Protein AF-A0A9D8WYQ6-F1 (afdb_monomer_lite)

Sequence (150 aa):
MDVKTLSATIGHVSAATTLDIYSHVTDTMQMQAAVSIDRKIGGTNAQMPAVEQTPEETAKPPVNAPCAPTEPHPEPFPRKIRKSGTGCLYQINDNLWEGSFFPRLPNGKRKKFNVYAETKEQCEIKLAEMIERVKAEIAEEKAKLKEGDS

Secondary structure (DSSP, 8-state):
--HHHHHHHHTSS-HHHHHHHHS---HHHHHHHHHHHHHHHH---PPPPP--------S---TTPPPP--S-----PPP-PPPTTS-EEEEEETTEEEEEE-PBPTTS-B--EEEEESSHHHHHHHHHHHHHHHHHHHHHHHHHHHHHT-

Structure (mmCIF, N/CA/C/O backbone):
data_AF-A0A9D8WYQ6-F1
#
_entry.id   AF-A0A9D8WYQ6-F1
#
loop_
_atom_site.group_PDB
_atom_site.id
_atom_site.type_symbol
_atom_site.label_atom_id
_atom_site.label_alt_id
_atom_site.label_comp_id
_atom_site.label_asym_id
_atom_site.label_entity_id
_atom_site.label_seq_id
_atom_site.pdbx_PDB_ins_code
_atom_site.Cartn_x
_atom_site.Cartn_y
_atom_site.Cartn_z
_atom_site.occupancy
_atom_site.B_iso_or_equiv
_atom_site.auth_seq_id
_atom_site.auth_comp_id
_atom_site.auth_asym_id
_atom_site.auth_atom_id
_atom_site.pdbx_PDB_model_num
ATOM 1 N N . MET A 1 1 ? 38.769 29.248 19.717 1.00 54.22 1 MET A N 1
ATOM 2 C CA . MET A 1 1 ? 39.751 28.829 18.694 1.00 54.22 1 MET A CA 1
ATOM 3 C C . MET A 1 1 ? 40.484 30.068 18.228 1.00 54.22 1 MET A C 1
ATOM 5 O O . MET A 1 1 ? 39.831 31.093 18.075 1.00 54.22 1 MET A O 1
ATOM 9 N N . ASP A 1 2 ? 41.806 30.001 18.094 1.00 52.28 2 ASP A N 1
ATOM 10 C CA . ASP A 1 2 ? 42.624 31.170 17.761 1.00 52.28 2 ASP A CA 1
ATOM 11 C C . ASP A 1 2 ? 42.545 31.483 16.254 1.00 52.28 2 ASP A C 1
ATOM 13 O O . ASP A 1 2 ? 42.519 30.578 15.414 1.00 52.28 2 ASP A O 1
ATOM 17 N N . VAL A 1 3 ? 42.491 32.772 15.910 1.00 55.34 3 VAL A N 1
ATOM 18 C CA . VAL A 1 3 ? 42.328 33.270 14.528 1.00 55.34 3 VAL A CA 1
ATOM 19 C C . VAL A 1 3 ? 43.493 32.805 13.652 1.00 55.34 3 VAL A C 1
ATOM 21 O O . VAL A 1 3 ? 43.324 32.494 12.474 1.00 55.34 3 VAL A O 1
ATOM 24 N N . LYS A 1 4 ? 44.677 32.666 14.256 1.00 56.75 4 LYS A N 1
ATOM 25 C CA . LYS A 1 4 ? 45.882 32.142 13.605 1.00 56.75 4 LYS A CA 1
ATOM 26 C C . LYS A 1 4 ? 45.750 30.665 13.232 1.00 56.75 4 LYS A C 1
ATOM 28 O O . LYS A 1 4 ? 46.240 30.264 12.181 1.00 56.75 4 LYS A O 1
ATOM 33 N N . THR A 1 5 ? 45.057 29.872 14.051 1.00 63.53 5 THR A N 1
ATOM 34 C CA . THR A 1 5 ? 44.835 28.441 13.799 1.00 63.53 5 THR A CA 1
ATOM 35 C C . THR A 1 5 ? 43.860 28.223 12.645 1.00 63.53 5 THR A C 1
ATOM 37 O O . THR A 1 5 ? 44.102 27.359 11.813 1.00 63.53 5 THR A O 1
ATOM 40 N N . LEU A 1 6 ? 42.801 29.035 12.558 1.00 58.62 6 LEU A N 1
ATOM 41 C CA . LEU A 1 6 ? 41.844 28.993 11.443 1.00 58.62 6 LEU A CA 1
ATOM 42 C C . LEU A 1 6 ? 42.442 29.527 10.131 1.00 58.62 6 LEU A C 1
ATOM 44 O O . LEU A 1 6 ? 42.107 29.044 9.056 1.00 58.62 6 LEU A O 1
ATOM 48 N N . SER A 1 7 ? 43.343 30.509 10.208 1.00 56.34 7 SER A N 1
ATOM 49 C CA . SER A 1 7 ? 44.005 31.083 9.029 1.00 56.34 7 SER A CA 1
ATOM 50 C C . SER A 1 7 ? 44.999 30.105 8.384 1.00 56.34 7 SER A C 1
ATOM 52 O O . SER A 1 7 ? 45.006 29.923 7.166 1.00 56.34 7 SER A O 1
ATOM 54 N N . ALA A 1 8 ? 45.791 29.397 9.198 1.00 60.03 8 ALA A N 1
ATOM 55 C CA . ALA A 1 8 ? 46.771 28.425 8.711 1.00 60.03 8 ALA A CA 1
ATOM 56 C C . ALA A 1 8 ? 46.137 27.174 8.072 1.00 60.03 8 ALA A C 1
ATOM 58 O O . ALA A 1 8 ? 46.739 26.581 7.180 1.00 60.03 8 ALA A O 1
ATOM 59 N N . THR A 1 9 ? 44.932 26.772 8.492 1.00 60.31 9 THR A N 1
ATOM 60 C CA . THR A 1 9 ? 44.233 25.607 7.922 1.00 60.31 9 THR A CA 1
ATOM 61 C C . THR A 1 9 ? 43.543 25.898 6.589 1.00 60.31 9 THR A C 1
ATOM 63 O O . THR A 1 9 ? 43.299 24.965 5.830 1.00 60.31 9 THR A O 1
ATOM 66 N N . ILE A 1 10 ? 43.238 27.164 6.290 1.00 63.59 10 ILE A N 1
ATOM 67 C CA . ILE A 1 10 ? 42.451 27.573 5.112 1.00 63.59 10 ILE A CA 1
ATOM 68 C C . ILE A 1 10 ? 43.338 28.109 3.970 1.00 63.59 10 ILE A C 1
ATOM 70 O O . ILE A 1 10 ? 42.904 28.171 2.824 1.00 63.59 10 ILE A O 1
ATOM 74 N N . GLY A 1 11 ? 44.610 28.420 4.240 1.00 57.22 11 GLY A N 1
ATOM 75 C CA . GLY A 1 11 ? 45.605 28.657 3.187 1.00 57.22 11 GLY A CA 1
ATOM 76 C C . GLY A 1 11 ? 45.464 29.982 2.429 1.00 57.22 11 GLY A C 1
ATOM 77 O O . GLY A 1 11 ? 46.021 30.116 1.344 1.00 57.22 11 GLY A O 1
ATOM 78 N N . HIS A 1 12 ? 44.776 30.979 2.988 1.00 50.44 12 HIS A N 1
ATOM 79 C CA . HIS A 1 12 ? 44.691 32.317 2.403 1.00 50.44 12 HIS A CA 1
ATOM 80 C C . HIS A 1 12 ? 44.834 33.395 3.481 1.00 50.44 12 HIS A C 1
ATOM 82 O O . HIS A 1 12 ? 44.379 33.236 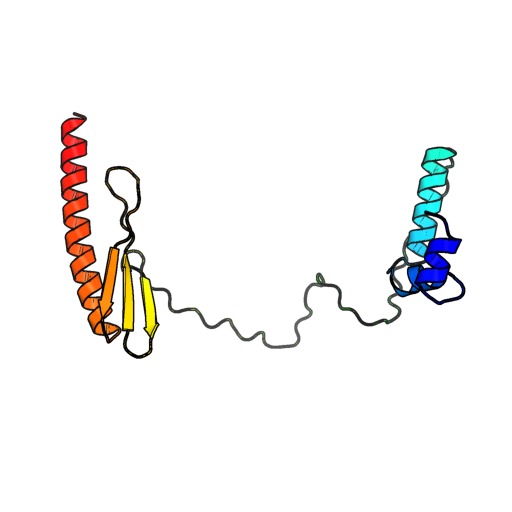4.607 1.00 50.44 12 HIS A O 1
ATOM 88 N N . VAL A 1 13 ? 45.481 34.502 3.111 1.00 61.00 13 VAL A N 1
ATOM 89 C CA . VAL A 1 13 ? 46.011 35.582 3.971 1.00 61.00 13 VAL A CA 1
ATOM 90 C C . VAL A 1 13 ? 44.958 36.298 4.849 1.00 61.00 13 VAL A C 1
ATOM 92 O O . VAL A 1 13 ? 45.314 37.144 5.665 1.00 61.00 13 VAL A O 1
ATOM 95 N N . SER A 1 14 ? 43.674 35.934 4.791 1.00 55.69 14 SER A N 1
ATOM 96 C CA . SER A 1 14 ? 42.692 36.353 5.793 1.00 55.69 14 SER A CA 1
ATOM 97 C C . SER A 1 14 ? 41.507 35.389 5.889 1.00 55.69 14 SER A C 1
ATOM 99 O O . SER A 1 14 ? 40.859 35.060 4.894 1.00 55.69 14 SER A O 1
ATOM 101 N N . ALA A 1 15 ? 41.173 34.988 7.120 1.00 58.97 15 ALA A N 1
ATOM 102 C CA . ALA A 1 15 ? 39.944 34.254 7.419 1.00 58.97 15 ALA A CA 1
ATOM 103 C C . ALA A 1 15 ? 38.692 35.071 7.056 1.00 58.97 15 ALA A C 1
ATOM 105 O O . ALA A 1 15 ? 37.665 34.481 6.730 1.00 58.97 15 ALA A O 1
ATOM 106 N N . ALA A 1 16 ? 38.797 36.409 7.055 1.00 60.84 16 ALA A N 1
ATOM 107 C CA . ALA A 1 16 ? 37.711 37.297 6.660 1.00 60.84 16 ALA A CA 1
ATOM 108 C C . ALA A 1 16 ? 37.317 37.064 5.200 1.00 60.84 16 ALA A C 1
ATOM 110 O O . ALA A 1 16 ? 36.150 36.826 4.948 1.00 60.84 16 ALA A O 1
ATOM 111 N N . THR A 1 17 ? 38.268 37.002 4.260 1.00 62.41 17 THR A N 1
ATOM 112 C CA . THR A 1 17 ? 37.957 36.817 2.832 1.00 62.41 17 THR A CA 1
ATOM 113 C C . THR A 1 17 ? 37.306 35.466 2.549 1.00 62.41 17 THR A C 1
ATOM 115 O O . THR A 1 17 ? 36.425 35.374 1.710 1.00 62.41 17 THR A O 1
ATOM 118 N N . THR A 1 18 ? 37.699 34.405 3.263 1.00 60.97 18 THR A N 1
ATOM 119 C CA . THR A 1 18 ? 37.041 33.094 3.118 1.00 60.97 18 THR A CA 1
ATOM 120 C C . THR A 1 18 ? 35.612 33.150 3.653 1.00 60.97 18 THR A C 1
ATOM 122 O O . THR A 1 18 ? 34.685 32.697 2.992 1.00 60.97 18 THR A O 1
ATOM 125 N N . LEU A 1 19 ? 35.408 33.738 4.833 1.00 62.69 19 LEU A N 1
ATOM 126 C CA . LEU A 1 19 ? 34.067 33.903 5.392 1.00 62.69 19 LEU A CA 1
ATOM 127 C C . LEU A 1 19 ? 33.191 34.788 4.498 1.00 62.69 19 LEU A C 1
ATOM 129 O O . LEU A 1 19 ? 32.027 34.467 4.314 1.00 62.69 19 LEU A O 1
ATOM 133 N N . ASP A 1 20 ? 33.753 35.827 3.890 1.00 60.44 20 ASP A N 1
ATOM 134 C CA . ASP A 1 20 ? 33.064 36.751 2.983 1.00 60.44 20 ASP A CA 1
ATOM 135 C C . ASP A 1 20 ? 32.703 36.090 1.639 1.00 60.44 20 ASP A C 1
ATOM 137 O O . ASP A 1 20 ? 31.595 36.236 1.142 1.00 60.44 20 ASP A O 1
ATOM 141 N N . ILE A 1 21 ? 33.593 35.257 1.085 1.00 62.25 21 ILE A N 1
ATOM 142 C CA . ILE A 1 21 ? 33.328 34.500 -0.151 1.00 62.25 21 ILE A CA 1
ATOM 143 C C . ILE A 1 21 ? 32.273 33.402 0.071 1.00 62.25 21 ILE A C 1
ATOM 145 O O . ILE A 1 21 ? 31.446 33.149 -0.807 1.00 62.25 21 ILE A O 1
ATOM 149 N N . TYR A 1 22 ? 32.301 32.714 1.218 1.00 57.44 22 TYR A N 1
ATOM 150 C CA . TYR A 1 22 ? 31.408 31.578 1.483 1.00 57.44 22 TYR A CA 1
ATOM 151 C C . TYR A 1 22 ? 30.110 31.955 2.214 1.00 57.44 22 TYR A C 1
ATOM 153 O O . TYR A 1 22 ? 29.142 31.194 2.146 1.00 57.44 22 TYR A O 1
ATOM 161 N N . SER A 1 23 ? 30.046 33.103 2.895 1.00 64.50 23 SER A N 1
ATOM 162 C CA . SER A 1 23 ? 28.826 33.586 3.548 1.00 64.50 23 SER A CA 1
ATOM 163 C C . SER A 1 23 ? 28.099 34.595 2.659 1.00 64.50 23 SER A C 1
ATOM 165 O O . SER A 1 23 ? 28.689 35.502 2.098 1.00 64.50 23 SER A O 1
ATOM 167 N N . HIS A 1 24 ? 26.783 34.448 2.516 1.00 69.12 24 HIS A N 1
ATOM 168 C CA . HIS A 1 24 ? 25.938 35.458 1.870 1.00 69.12 24 HIS A CA 1
ATOM 169 C C . HIS A 1 24 ? 25.526 36.521 2.895 1.00 69.12 24 HIS A C 1
ATOM 171 O O . HIS A 1 24 ? 24.344 36.692 3.194 1.00 69.12 24 HIS A O 1
ATOM 177 N N . VAL A 1 25 ? 26.504 37.191 3.501 1.00 67.31 25 VAL A N 1
ATOM 178 C CA . VAL A 1 25 ? 26.234 38.327 4.383 1.00 67.31 25 VAL A CA 1
ATOM 179 C C . VAL A 1 25 ? 26.490 39.591 3.581 1.00 67.31 25 VAL A C 1
ATOM 181 O O . VAL A 1 25 ? 27.627 39.905 3.267 1.00 67.31 25 VAL A O 1
ATOM 184 N N . THR A 1 26 ? 25.429 40.316 3.236 1.00 74.50 26 THR A N 1
ATOM 185 C CA . THR A 1 26 ? 25.577 41.609 2.557 1.00 74.50 26 THR A CA 1
ATOM 186 C C . THR A 1 26 ? 26.003 42.688 3.555 1.00 74.50 26 THR A C 1
ATOM 188 O O . THR A 1 26 ? 25.658 42.612 4.739 1.00 74.50 26 THR A O 1
ATOM 191 N N . ASP A 1 27 ? 26.689 43.733 3.087 1.00 72.56 27 ASP A N 1
ATOM 192 C CA . ASP A 1 27 ? 27.122 44.867 3.925 1.00 72.56 27 ASP A CA 1
ATOM 193 C C . ASP A 1 27 ? 25.959 45.485 4.717 1.00 72.56 27 ASP A C 1
ATOM 195 O O . ASP A 1 27 ? 26.101 45.873 5.878 1.00 72.56 27 ASP A O 1
ATOM 199 N N . THR A 1 28 ? 24.759 45.487 4.126 1.00 73.62 28 THR A N 1
ATOM 200 C CA . THR A 1 28 ? 23.537 45.974 4.780 1.00 73.62 28 THR A CA 1
ATOM 201 C C . THR A 1 28 ? 23.148 45.137 6.002 1.00 73.62 28 THR A C 1
ATOM 203 O O . THR A 1 28 ? 22.756 45.693 7.029 1.00 73.62 28 THR A O 1
ATOM 206 N N . MET A 1 29 ? 23.321 43.812 5.944 1.00 80.31 29 MET A N 1
ATOM 207 C CA . MET A 1 29 ? 23.059 42.913 7.071 1.00 80.31 29 MET A CA 1
ATOM 208 C C . MET A 1 29 ? 24.091 43.108 8.184 1.00 80.31 29 MET A C 1
ATOM 210 O O . MET A 1 29 ? 23.724 43.085 9.361 1.00 80.31 29 MET A O 1
ATOM 214 N N . GLN A 1 30 ? 25.360 43.359 7.836 1.00 76.00 30 GLN A N 1
ATOM 215 C CA . GLN A 1 30 ? 26.402 43.664 8.823 1.00 76.00 30 GLN A CA 1
ATOM 216 C C . GLN A 1 30 ? 26.116 44.986 9.544 1.00 76.00 30 GLN A C 1
ATOM 218 O O . GLN A 1 30 ? 26.148 45.037 10.776 1.00 76.00 30 GLN A O 1
ATOM 223 N N . MET A 1 31 ? 25.754 46.036 8.801 1.00 78.06 31 MET A N 1
ATOM 224 C CA . MET A 1 31 ? 25.387 47.330 9.382 1.00 78.06 31 MET A CA 1
ATOM 225 C C . MET A 1 31 ? 24.146 47.225 10.278 1.00 78.06 31 MET A C 1
ATOM 227 O O . MET A 1 31 ? 24.129 47.781 11.375 1.00 78.06 31 MET A O 1
ATOM 231 N N . GLN A 1 32 ? 23.124 46.465 9.872 1.00 80.31 32 GLN A N 1
ATOM 232 C CA . GLN A 1 32 ? 21.941 46.228 10.707 1.00 80.31 32 GLN A CA 1
ATOM 233 C C . GLN A 1 32 ? 22.268 45.447 11.985 1.00 80.31 32 GLN A C 1
ATOM 235 O O . GLN A 1 32 ? 21.720 45.756 13.049 1.00 80.31 32 GLN A O 1
ATOM 240 N N . ALA A 1 33 ? 23.163 44.459 11.907 1.00 80.75 33 ALA A N 1
ATOM 241 C CA . ALA A 1 33 ? 23.620 43.712 13.072 1.00 80.75 33 ALA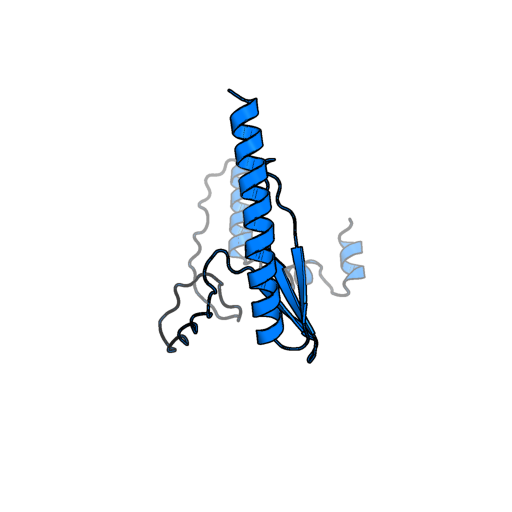 A CA 1
ATOM 242 C C . ALA A 1 33 ? 24.382 44.616 14.055 1.00 80.75 33 ALA A C 1
ATOM 244 O O . ALA A 1 33 ? 24.085 44.586 15.250 1.00 80.75 33 ALA A O 1
ATOM 245 N N . ALA A 1 34 ? 25.282 45.471 13.560 1.00 80.00 34 ALA A N 1
ATOM 246 C CA . ALA A 1 34 ? 26.018 46.434 14.380 1.00 80.00 34 ALA A CA 1
ATOM 247 C C . ALA A 1 34 ? 25.074 47.416 15.096 1.00 80.00 34 ALA A C 1
ATOM 249 O O . ALA A 1 34 ? 25.109 47.527 16.321 1.00 80.00 34 ALA A O 1
ATOM 250 N N . VAL A 1 35 ? 24.136 48.030 14.363 1.00 81.25 35 VAL A N 1
ATOM 251 C CA . VAL A 1 35 ? 23.133 48.951 14.935 1.00 81.25 35 VAL A CA 1
ATOM 252 C C . VAL A 1 35 ? 22.251 48.252 15.977 1.00 81.25 35 VAL A C 1
ATOM 254 O O . VAL A 1 35 ? 21.910 48.830 17.010 1.00 81.25 35 VAL A O 1
ATOM 257 N N . SER A 1 36 ? 21.901 46.984 15.746 1.00 78.12 36 SER A N 1
ATOM 258 C CA . SER A 1 36 ? 21.110 46.190 16.694 1.00 78.12 36 SER A CA 1
ATOM 259 C C . SER A 1 36 ? 21.857 45.901 17.998 1.00 78.12 36 SER A C 1
ATOM 261 O O . SER A 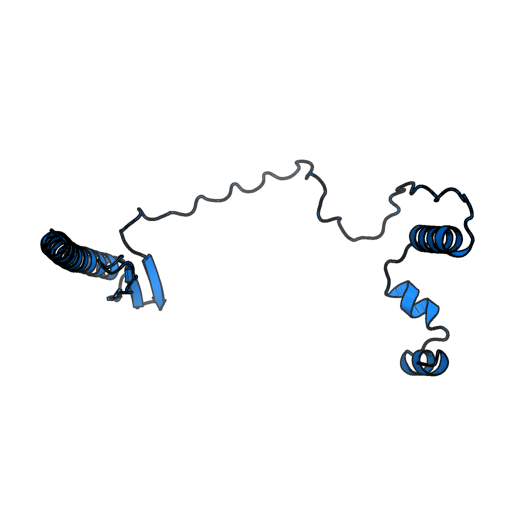1 36 ? 21.230 45.849 19.059 1.00 78.12 36 SER A O 1
ATOM 263 N N . ILE A 1 37 ? 23.174 45.703 17.935 1.00 80.50 37 ILE A N 1
ATOM 264 C CA . ILE A 1 37 ? 24.020 45.479 19.111 1.00 80.50 37 ILE A CA 1
ATOM 265 C C . ILE A 1 37 ? 24.191 46.788 19.886 1.00 80.50 37 ILE A C 1
ATOM 267 O O . ILE A 1 37 ? 23.928 46.808 21.089 1.00 80.50 37 ILE A O 1
ATOM 271 N N . ASP A 1 38 ? 24.515 47.888 19.206 1.00 78.31 38 ASP A N 1
ATOM 272 C CA . ASP A 1 38 ? 24.693 49.203 19.833 1.00 78.31 38 ASP A CA 1
ATOM 273 C C . ASP A 1 38 ? 23.423 49.686 20.536 1.00 78.31 38 ASP A C 1
ATOM 275 O O . ASP A 1 38 ? 23.481 50.208 21.650 1.00 78.31 38 ASP A O 1
ATOM 279 N N . ARG A 1 39 ? 22.248 49.432 19.953 1.00 80.06 39 ARG A N 1
ATOM 280 C CA . ARG A 1 39 ? 20.970 49.766 20.589 1.00 80.06 39 ARG A CA 1
ATOM 281 C C . ARG A 1 39 ? 20.684 48.911 21.825 1.00 80.06 39 ARG A C 1
ATOM 283 O O . ARG A 1 39 ? 20.140 49.420 22.803 1.00 80.06 39 ARG A O 1
ATOM 290 N N . LYS A 1 40 ? 21.027 47.617 21.797 1.00 74.31 40 LYS A N 1
ATOM 291 C CA . LYS A 1 40 ? 20.770 46.685 22.913 1.00 74.31 40 LYS A CA 1
ATOM 292 C C . LYS A 1 40 ? 21.764 46.829 24.065 1.00 74.31 40 LYS A C 1
ATOM 294 O O . LYS A 1 40 ? 21.379 46.586 25.203 1.00 74.31 40 LYS A O 1
ATOM 299 N N . ILE A 1 41 ? 23.010 47.195 23.777 1.00 74.06 41 ILE A N 1
ATOM 300 C CA . ILE A 1 41 ? 24.077 47.330 24.778 1.00 74.06 41 ILE A CA 1
ATOM 301 C C . ILE A 1 41 ? 24.239 48.792 25.221 1.00 74.06 41 ILE A C 1
ATOM 303 O O . ILE A 1 41 ? 24.360 49.059 26.412 1.00 74.06 41 ILE A O 1
ATOM 307 N N . GLY A 1 42 ? 24.233 49.740 24.281 1.00 66.12 42 GLY A N 1
ATOM 308 C CA . GLY A 1 42 ? 24.503 51.164 24.519 1.00 66.12 42 GLY A CA 1
ATOM 309 C C . GLY A 1 42 ? 23.263 52.060 24.614 1.00 66.12 42 GLY A C 1
ATOM 310 O O . GLY A 1 42 ? 23.405 53.248 24.889 1.00 66.12 42 GLY A O 1
ATOM 311 N N . GLY A 1 43 ? 22.053 51.530 24.387 1.00 62.88 43 GLY A N 1
ATOM 312 C CA . GLY A 1 43 ? 20.793 52.275 24.528 1.00 62.88 43 GLY A CA 1
ATOM 313 C C . GLY A 1 43 ? 20.576 53.390 23.494 1.00 62.88 43 GLY A C 1
ATOM 314 O O . GLY A 1 43 ? 19.746 54.273 23.705 1.00 62.88 43 GLY A O 1
ATOM 315 N N . THR A 1 44 ? 21.321 53.381 22.387 1.00 64.00 44 THR A N 1
ATOM 316 C CA . THR A 1 44 ? 21.271 54.423 21.351 1.00 64.00 44 THR A CA 1
ATOM 317 C C . THR A 1 44 ? 20.047 54.263 20.434 1.00 64.00 44 THR A C 1
ATOM 319 O O . THR A 1 44 ? 19.664 53.156 20.061 1.00 64.00 44 THR A O 1
ATOM 322 N N . ASN A 1 45 ? 19.421 55.377 20.029 1.00 60.97 45 ASN A N 1
ATOM 323 C CA . ASN A 1 45 ? 18.279 55.395 19.093 1.00 60.97 45 ASN A CA 1
ATOM 324 C C . ASN A 1 45 ? 18.730 55.593 17.634 1.00 60.97 45 ASN A C 1
ATOM 326 O O . ASN A 1 45 ? 18.133 56.371 16.892 1.00 60.97 45 ASN A O 1
ATOM 330 N N . ALA A 1 46 ? 19.817 54.934 17.225 1.00 64.69 46 ALA A N 1
ATOM 331 C CA . ALA A 1 46 ? 20.281 55.006 15.844 1.00 64.69 46 ALA A CA 1
ATOM 332 C C . ALA A 1 46 ? 19.254 54.353 14.898 1.00 64.69 46 ALA A C 1
ATOM 334 O O . ALA A 1 46 ? 18.756 53.254 15.159 1.00 64.69 46 ALA A O 1
ATOM 335 N N . GLN A 1 47 ? 18.916 55.050 13.811 1.00 60.44 47 GLN A N 1
ATOM 336 C CA . GLN A 1 47 ? 17.956 54.587 12.812 1.00 60.44 47 GLN A CA 1
ATOM 337 C C . GLN A 1 47 ? 18.529 53.364 12.081 1.00 60.44 47 GLN A C 1
ATOM 339 O O . GLN A 1 47 ? 19.640 53.421 11.557 1.00 60.44 47 GLN A O 1
ATOM 344 N N . MET A 1 48 ? 17.778 52.258 12.029 1.00 68.19 48 MET A N 1
ATOM 345 C CA . MET A 1 48 ? 18.188 51.104 11.224 1.00 68.19 48 MET A CA 1
ATOM 346 C C . MET A 1 48 ? 18.223 51.503 9.742 1.00 68.19 48 MET A C 1
ATOM 348 O O . MET A 1 48 ? 17.232 52.064 9.263 1.00 68.19 48 MET A O 1
ATOM 352 N N . PRO A 1 49 ? 19.310 51.204 9.007 1.00 64.06 49 PRO A N 1
ATOM 353 C CA . PRO A 1 49 ? 19.340 51.437 7.571 1.00 64.06 49 PRO A CA 1
ATOM 354 C C . PRO A 1 49 ? 18.276 50.559 6.896 1.00 64.06 49 PRO A C 1
ATOM 356 O O . PRO A 1 49 ? 18.220 49.341 7.113 1.00 64.06 49 PRO A O 1
ATOM 359 N N . ALA A 1 50 ? 17.392 51.202 6.130 1.00 59.88 50 ALA A N 1
ATOM 360 C CA . ALA A 1 50 ? 16.359 50.538 5.349 1.00 59.88 50 ALA A CA 1
ATOM 361 C C . ALA A 1 50 ? 16.992 49.933 4.092 1.00 59.88 50 ALA A C 1
ATOM 363 O O . ALA A 1 50 ? 17.773 50.586 3.406 1.00 59.88 50 ALA A O 1
ATOM 364 N N . VAL A 1 51 ? 16.662 48.676 3.811 1.00 54.78 51 VAL A N 1
ATOM 365 C CA . VAL A 1 51 ? 17.119 47.981 2.607 1.00 54.78 51 VAL A CA 1
ATOM 366 C C . VAL A 1 51 ? 16.377 48.575 1.409 1.00 54.78 51 VAL A C 1
ATOM 368 O O . VAL A 1 51 ? 15.209 48.255 1.196 1.00 54.78 51 VAL A O 1
ATOM 371 N N . GLU A 1 52 ? 17.038 49.420 0.616 1.00 49.03 52 GLU A N 1
ATOM 372 C CA . GLU A 1 52 ? 16.664 49.565 -0.791 1.00 49.03 52 GLU A CA 1
ATOM 373 C C . GLU A 1 52 ? 17.119 48.288 -1.497 1.00 49.03 52 GLU A C 1
ATOM 375 O O . GLU A 1 52 ? 18.310 48.001 -1.611 1.00 49.03 52 GLU A O 1
ATOM 380 N N . GLN A 1 53 ? 16.158 47.456 -1.892 1.00 46.66 53 GLN A N 1
ATOM 381 C CA . GLN A 1 53 ? 16.427 46.276 -2.703 1.00 46.66 53 GLN A CA 1
ATOM 382 C C . GLN A 1 53 ? 16.722 46.732 -4.134 1.00 46.66 53 GLN A C 1
ATOM 384 O O . GLN A 1 53 ? 15.855 46.665 -5.001 1.00 46.66 53 GLN A O 1
ATOM 389 N N . THR A 1 54 ? 17.934 47.221 -4.379 1.00 35.28 54 THR A N 1
ATOM 390 C CA . THR A 1 54 ? 18.467 47.366 -5.736 1.00 35.28 54 THR A CA 1
ATOM 391 C C . THR A 1 54 ? 18.931 45.976 -6.183 1.00 35.28 54 THR A C 1
ATOM 393 O O . THR A 1 54 ? 19.832 45.417 -5.553 1.00 35.28 54 THR A O 1
ATOM 396 N N . PRO A 1 55 ? 18.311 45.353 -7.202 1.00 40.72 55 PRO A N 1
ATOM 397 C CA . PRO A 1 55 ? 18.686 44.015 -7.625 1.00 40.72 55 PRO A CA 1
ATOM 398 C C . PRO A 1 55 ? 19.884 44.115 -8.571 1.00 40.72 55 PRO A C 1
ATOM 400 O O . PRO A 1 55 ? 19.710 44.138 -9.786 1.00 40.72 55 PRO A O 1
ATOM 403 N N . GLU A 1 56 ? 21.100 44.178 -8.030 1.00 40.12 56 GLU A N 1
ATOM 404 C CA . GLU A 1 56 ? 22.299 43.927 -8.834 1.00 40.12 56 GLU A CA 1
ATOM 405 C C . GLU A 1 56 ? 22.614 42.424 -8.833 1.00 40.12 56 GLU A C 1
ATOM 407 O O . GLU A 1 56 ? 23.139 41.840 -7.889 1.00 40.12 56 GLU A O 1
ATOM 412 N N . GLU A 1 57 ? 22.122 41.795 -9.898 1.00 48.94 57 GLU A N 1
ATOM 413 C CA . GLU A 1 57 ? 22.674 40.664 -10.640 1.00 48.94 57 GLU A CA 1
ATOM 414 C C . GLU A 1 57 ? 23.826 39.872 -9.986 1.00 48.94 57 GLU A C 1
ATOM 416 O O . GLU A 1 57 ? 25.008 40.103 -10.220 1.00 48.94 57 GLU A O 1
ATOM 421 N N . THR A 1 58 ? 23.488 38.815 -9.245 1.00 38.00 58 THR A N 1
ATOM 422 C CA . THR A 1 58 ? 24.292 37.578 -9.245 1.00 38.00 58 THR A CA 1
ATOM 423 C C . THR A 1 58 ? 23.417 36.363 -8.928 1.00 38.00 58 THR A C 1
ATOM 425 O O . THR A 1 58 ? 23.244 35.928 -7.795 1.00 38.00 58 THR A O 1
ATOM 428 N N . ALA A 1 59 ? 22.813 35.835 -9.993 1.00 48.84 59 ALA A N 1
ATOM 429 C CA . ALA A 1 59 ? 22.551 34.418 -10.250 1.00 48.84 59 ALA A CA 1
ATOM 430 C C . ALA A 1 59 ? 22.281 33.465 -9.059 1.00 48.84 59 ALA A C 1
ATOM 432 O O . ALA A 1 59 ? 23.026 32.504 -8.887 1.00 48.84 59 ALA A O 1
ATOM 433 N N . LYS A 1 60 ? 21.163 33.624 -8.332 1.00 39.50 60 LYS A N 1
ATOM 434 C CA . LYS A 1 60 ? 20.360 32.502 -7.781 1.00 39.50 60 LYS A CA 1
ATOM 435 C C . LYS A 1 60 ? 18.878 32.913 -7.731 1.00 39.50 60 LYS A C 1
ATOM 437 O O . LYS A 1 60 ? 18.586 33.964 -7.164 1.00 39.50 60 LYS A O 1
ATOM 442 N N . PRO A 1 61 ? 17.928 32.147 -8.304 1.00 42.97 61 PRO A N 1
ATOM 443 C CA . PRO A 1 61 ? 16.530 32.562 -8.309 1.00 42.97 61 PRO A CA 1
ATOM 444 C C . PRO A 1 61 ? 15.916 32.460 -6.897 1.00 42.97 61 PRO A C 1
ATOM 446 O O . PRO A 1 61 ? 16.148 31.468 -6.199 1.00 42.97 61 PRO A O 1
ATOM 449 N N . PRO A 1 62 ? 15.113 33.450 -6.463 1.00 43.59 62 PRO A N 1
ATOM 450 C CA . PRO A 1 62 ? 14.354 33.382 -5.219 1.00 43.59 62 PRO A CA 1
ATOM 451 C C . PRO A 1 62 ? 13.177 32.402 -5.354 1.00 43.59 62 PRO A C 1
ATOM 453 O O . PRO A 1 62 ? 12.353 32.516 -6.256 1.00 43.59 62 PRO A O 1
ATOM 456 N N . VAL A 1 63 ? 13.057 31.453 -4.422 1.00 49.34 63 VAL A N 1
ATOM 457 C CA . VAL A 1 63 ? 12.040 30.375 -4.423 1.00 49.34 63 VAL A CA 1
ATOM 458 C C . VAL A 1 63 ? 10.607 30.817 -4.070 1.00 49.34 63 VAL A C 1
ATOM 460 O O . VAL A 1 63 ? 9.766 29.968 -3.804 1.00 49.34 63 VAL A O 1
ATOM 463 N N . ASN A 1 64 ? 10.294 32.117 -4.055 1.00 58.34 64 ASN A N 1
ATOM 464 C CA . ASN A 1 64 ? 8.947 32.614 -3.728 1.00 58.34 64 ASN A CA 1
ATOM 465 C C . ASN A 1 64 ? 8.592 33.917 -4.469 1.00 58.34 64 ASN A C 1
ATOM 467 O O . ASN A 1 64 ? 8.220 34.912 -3.853 1.00 58.34 64 ASN A O 1
ATOM 471 N N . ALA A 1 65 ? 8.695 33.919 -5.798 1.00 42.38 65 ALA A N 1
ATOM 472 C CA . ALA A 1 65 ? 8.011 34.907 -6.634 1.00 42.38 65 ALA A CA 1
ATOM 473 C C . ALA A 1 65 ? 6.692 34.304 -7.164 1.00 42.38 65 ALA A C 1
ATOM 475 O O . ALA A 1 65 ? 6.693 33.131 -7.551 1.00 42.38 65 ALA A O 1
ATOM 476 N N . PRO A 1 66 ? 5.573 35.055 -7.232 1.00 49.44 66 PRO A N 1
ATOM 477 C CA . PRO A 1 66 ? 4.427 34.637 -8.030 1.00 49.44 66 PRO A CA 1
ATOM 478 C C . PRO A 1 66 ? 4.886 34.560 -9.489 1.00 49.44 66 PRO A C 1
ATOM 480 O O . PRO A 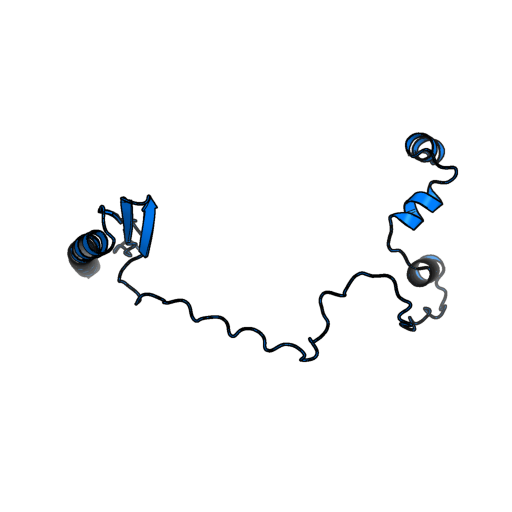1 66 ? 5.345 35.548 -10.058 1.00 49.44 66 PRO A O 1
ATOM 483 N N . CYS A 1 67 ? 4.830 33.362 -10.063 1.00 45.66 67 CYS A N 1
ATOM 484 C CA . CYS A 1 67 ? 5.300 33.078 -11.413 1.00 45.66 67 CYS A CA 1
ATOM 485 C C . CYS A 1 67 ? 4.521 33.930 -12.434 1.00 45.66 67 CYS A C 1
ATOM 487 O O . CYS A 1 67 ? 3.302 33.797 -12.552 1.00 45.66 67 CYS A O 1
ATOM 489 N N . ALA A 1 68 ? 5.211 34.823 -13.150 1.00 54.59 68 ALA A N 1
ATOM 490 C CA . ALA A 1 68 ? 4.648 35.499 -14.316 1.00 54.59 68 ALA A CA 1
ATOM 491 C C . ALA A 1 68 ? 4.422 34.464 -15.444 1.00 54.59 68 ALA A C 1
ATOM 493 O O . ALA A 1 68 ? 5.266 33.585 -15.632 1.00 54.59 68 ALA A O 1
ATOM 494 N N . PRO A 1 69 ? 3.297 34.519 -16.181 1.00 63.22 69 PRO A N 1
ATOM 495 C CA . PRO A 1 69 ? 2.832 33.405 -16.999 1.00 63.22 69 PRO A CA 1
ATOM 496 C C . PRO A 1 69 ? 3.470 33.426 -18.392 1.00 63.22 69 PRO A C 1
ATOM 498 O O . PRO A 1 69 ? 2.930 34.035 -19.310 1.00 63.22 69 PRO A O 1
ATOM 501 N N . THR A 1 70 ? 4.587 32.724 -18.571 1.00 57.47 70 THR A N 1
ATOM 502 C CA . THR A 1 70 ? 5.134 32.434 -19.907 1.00 57.47 70 THR A CA 1
ATOM 503 C C . THR A 1 70 ? 5.678 31.016 -19.942 1.00 57.47 70 THR A C 1
ATOM 505 O O . THR A 1 70 ? 6.876 30.797 -19.870 1.00 57.47 70 THR A O 1
ATOM 508 N N . GLU A 1 71 ? 4.755 30.066 -19.984 1.00 65.62 71 GLU A N 1
ATOM 509 C CA . GLU A 1 71 ? 4.824 28.763 -20.652 1.00 65.62 71 GLU A CA 1
ATOM 510 C C . GLU A 1 71 ? 3.473 28.087 -20.361 1.00 65.62 71 GLU A C 1
ATOM 512 O O . GLU A 1 71 ? 2.985 28.196 -19.230 1.00 65.62 71 GLU A O 1
ATOM 517 N N . PRO A 1 72 ? 2.795 27.450 -21.337 1.00 62.81 72 PRO A N 1
ATOM 518 C CA . PRO A 1 72 ? 1.633 26.633 -21.028 1.00 62.81 72 PRO A CA 1
ATOM 519 C C . PRO A 1 72 ? 2.120 25.507 -20.122 1.00 62.81 72 PRO A C 1
ATOM 521 O O . PRO A 1 72 ? 2.730 24.543 -20.578 1.00 62.81 72 PRO A O 1
ATOM 524 N N . HIS A 1 73 ? 1.901 25.684 -18.821 1.00 63.38 73 HIS A N 1
ATOM 525 C CA . HIS A 1 73 ? 2.181 24.685 -17.811 1.00 63.38 73 HIS A CA 1
ATOM 526 C C . HIS A 1 73 ? 1.518 23.396 -18.303 1.00 63.38 73 HIS A C 1
ATOM 528 O O . HIS A 1 73 ? 0.293 23.407 -18.467 1.00 63.38 73 HIS A O 1
ATOM 534 N N . PRO A 1 74 ? 2.274 22.324 -18.620 1.00 76.06 74 PRO A N 1
ATOM 535 C CA . PRO A 1 74 ? 1.665 21.101 -19.111 1.00 76.06 74 PRO A CA 1
ATOM 536 C C . PRO A 1 74 ? 0.629 20.693 -18.074 1.00 76.06 74 PRO A C 1
ATOM 538 O O . PRO A 1 74 ? 0.955 20.550 -16.887 1.00 76.06 74 PRO A O 1
ATOM 541 N N . GLU A 1 75 ? -0.633 20.633 -18.501 1.00 75.69 75 GLU A N 1
ATOM 542 C CA . GLU A 1 75 ? -1.715 20.257 -17.608 1.00 75.69 75 GLU A CA 1
ATOM 543 C C . GLU A 1 75 ? -1.335 18.908 -16.993 1.00 75.69 75 GLU A C 1
ATOM 545 O O . GLU A 1 75 ? -0.952 17.983 -17.720 1.00 75.69 75 GLU A O 1
ATOM 550 N N . PRO A 1 76 ? -1.357 18.779 -15.657 1.00 78.06 76 PRO A N 1
ATOM 551 C CA . PRO A 1 76 ? -0.989 17.530 -15.029 1.00 78.06 76 PRO A CA 1
ATOM 552 C C . PRO A 1 76 ? -1.966 16.459 -15.506 1.00 78.06 76 PRO A C 1
ATOM 554 O O . PRO A 1 76 ? -3.152 16.503 -15.178 1.00 78.06 76 PRO A O 1
ATOM 557 N N . PHE A 1 77 ? -1.468 15.490 -16.279 1.00 79.50 77 PHE A N 1
ATOM 558 C CA . PHE A 1 77 ? -2.283 14.369 -16.732 1.00 79.50 77 PHE A CA 1
ATOM 559 C C . PHE A 1 77 ? -2.952 13.714 -15.512 1.00 79.50 77 PHE A C 1
ATOM 561 O O . PHE A 1 77 ? -2.252 13.292 -14.579 1.00 79.50 77 PHE A O 1
ATOM 568 N N . PRO A 1 78 ? -4.295 13.629 -15.469 1.00 78.06 78 PRO A N 1
ATOM 569 C CA . PRO A 1 78 ? -4.985 13.095 -14.311 1.00 78.06 78 PRO A CA 1
ATOM 570 C C . PRO A 1 78 ? -4.609 11.625 -14.140 1.00 78.06 78 PRO A C 1
ATOM 572 O O . PRO A 1 78 ? -4.799 10.792 -15.028 1.00 78.06 78 PRO A O 1
ATOM 575 N N . ARG A 1 79 ? -4.067 11.287 -12.968 1.00 73.81 79 ARG A N 1
ATOM 576 C CA . ARG A 1 79 ? -3.748 9.897 -12.631 1.00 73.81 79 ARG A CA 1
ATOM 577 C C . ARG A 1 79 ? -5.038 9.075 -12.640 1.00 73.81 79 ARG A C 1
ATOM 579 O O . ARG A 1 79 ? -6.038 9.477 -12.049 1.00 73.81 79 ARG A O 1
ATOM 586 N N . LYS A 1 80 ? -5.017 7.899 -13.274 1.00 79.25 80 LYS A N 1
ATOM 587 C CA . LYS A 1 80 ? -6.152 6.963 -13.272 1.00 79.25 80 LYS A CA 1
ATOM 588 C C . LYS A 1 80 ? -6.304 6.347 -11.876 1.00 79.25 80 LYS A C 1
ATOM 590 O O . LYS A 1 80 ? -5.646 5.363 -11.547 1.00 79.25 80 LYS A O 1
ATOM 595 N N . ILE A 1 81 ? -7.144 6.955 -11.038 1.00 73.38 81 ILE A N 1
ATOM 596 C CA . ILE A 1 81 ? -7.414 6.502 -9.665 1.00 73.38 81 ILE A CA 1
ATOM 597 C C . ILE A 1 81 ? -8.432 5.352 -9.701 1.00 73.38 81 ILE A C 1
ATOM 599 O O . ILE A 1 81 ? -9.466 5.439 -10.363 1.00 73.38 81 ILE A O 1
ATOM 603 N N . ARG A 1 82 ? -8.144 4.253 -8.991 1.00 75.00 82 ARG A N 1
ATOM 604 C CA . ARG A 1 82 ? -9.088 3.131 -8.827 1.00 75.00 82 ARG A CA 1
ATOM 605 C C . ARG A 1 82 ? -10.195 3.509 -7.836 1.00 75.00 82 ARG A C 1
ATOM 607 O O . ARG A 1 82 ? -9.964 4.290 -6.915 1.00 75.00 82 ARG A O 1
ATOM 614 N N . LYS A 1 83 ? -11.387 2.919 -7.990 1.00 78.62 83 LYS A N 1
ATOM 615 C CA . LYS A 1 83 ? -12.490 3.084 -7.028 1.00 78.62 83 LYS A CA 1
ATOM 616 C C . LYS A 1 83 ? -12.055 2.620 -5.632 1.00 78.62 83 LYS A C 1
ATOM 618 O O . LYS A 1 83 ? -11.291 1.662 -5.487 1.00 78.62 83 LYS A O 1
ATOM 623 N N . SER A 1 84 ? -12.549 3.299 -4.600 1.00 74.44 84 SER A N 1
ATOM 624 C CA . SER A 1 84 ? -12.293 2.908 -3.215 1.00 74.44 84 SER A CA 1
ATOM 625 C C . SER A 1 84 ? -12.830 1.493 -2.952 1.00 74.44 84 SER A C 1
ATOM 627 O O . SER A 1 84 ? -13.911 1.121 -3.400 1.00 74.44 84 SER A O 1
ATOM 629 N N . GLY A 1 85 ? -12.056 0.674 -2.234 1.00 78.06 85 GLY A N 1
ATOM 630 C CA . GLY A 1 85 ? -12.486 -0.667 -1.816 1.00 78.06 85 GLY A CA 1
ATOM 631 C C . GLY A 1 85 ? -12.174 -1.829 -2.771 1.00 78.06 85 GLY A C 1
ATOM 632 O O . GLY A 1 85 ? -12.474 -2.963 -2.403 1.00 78.06 85 GLY A O 1
ATOM 633 N N . THR A 1 86 ? -11.538 -1.589 -3.926 1.00 79.50 86 THR A N 1
ATOM 634 C CA . THR A 1 86 ? -11.080 -2.636 -4.877 1.00 79.50 86 THR A CA 1
ATOM 635 C C . THR A 1 86 ? -9.631 -3.103 -4.620 1.00 79.50 86 THR A C 1
ATOM 637 O O . THR A 1 86 ? -9.049 -3.833 -5.418 1.00 79.50 86 THR A O 1
ATOM 640 N N . GLY A 1 87 ? -9.006 -2.651 -3.529 1.00 85.44 87 GLY A N 1
ATOM 641 C CA . GLY A 1 87 ? -7.600 -2.936 -3.210 1.00 85.44 87 GLY A CA 1
ATOM 642 C C . GLY A 1 87 ? -6.589 -2.143 -4.054 1.00 85.44 87 GLY A C 1
ATOM 643 O O . GLY A 1 87 ? -6.953 -1.245 -4.818 1.00 85.44 87 GLY A O 1
ATOM 644 N N . CYS A 1 88 ? -5.309 -2.475 -3.907 1.00 88.62 88 CYS A N 1
ATOM 645 C CA . CYS A 1 88 ? -4.193 -1.915 -4.672 1.00 88.62 88 CYS A CA 1
ATOM 646 C C . CYS A 1 88 ? -3.533 -3.022 -5.499 1.00 88.62 88 CYS A C 1
ATOM 648 O O . CYS A 1 88 ? -3.428 -4.144 -5.019 1.00 88.62 88 CYS A O 1
ATOM 650 N N . LEU A 1 89 ? -3.082 -2.706 -6.712 1.00 90.75 89 LEU A N 1
ATOM 651 C CA . LEU A 1 89 ? -2.321 -3.626 -7.561 1.00 90.75 89 LEU A CA 1
ATOM 652 C C . LEU A 1 89 ? -0.953 -3.021 -7.830 1.00 90.75 89 LEU A C 1
ATOM 654 O O . LEU A 1 89 ? -0.869 -1.852 -8.210 1.00 90.75 89 LEU A O 1
ATOM 658 N N . TYR A 1 90 ? 0.084 -3.826 -7.662 1.00 90.69 90 TYR A N 1
ATOM 659 C CA . TYR A 1 90 ? 1.466 -3.460 -7.913 1.00 90.69 90 TYR A CA 1
ATOM 660 C C . TYR A 1 90 ? 2.089 -4.502 -8.828 1.00 90.69 90 TYR A C 1
ATOM 662 O O . TYR A 1 90 ? 1.934 -5.700 -8.606 1.00 90.69 90 TYR A O 1
ATOM 670 N N . GLN A 1 91 ? 2.796 -4.050 -9.854 1.00 94.00 91 GLN A N 1
ATOM 671 C CA . GLN A 1 91 ? 3.650 -4.929 -10.633 1.00 94.00 91 GLN A CA 1
ATOM 672 C C . GLN A 1 91 ? 4.973 -5.068 -9.878 1.00 94.00 91 GLN A C 1
ATOM 674 O O . GLN A 1 91 ? 5.652 -4.069 -9.656 1.00 94.00 91 GLN A O 1
ATOM 679 N N . ILE A 1 92 ? 5.296 -6.281 -9.428 1.00 93.75 92 ILE A N 1
ATOM 680 C CA . ILE A 1 92 ? 6.576 -6.573 -8.771 1.00 93.75 92 ILE A CA 1
ATOM 681 C C . ILE A 1 92 ? 7.647 -6.793 -9.837 1.00 93.75 92 ILE A C 1
ATOM 683 O O . ILE A 1 92 ? 8.704 -6.180 -9.769 1.00 93.75 92 ILE A O 1
ATOM 687 N N . ASN A 1 93 ? 7.353 -7.657 -10.813 1.00 91.56 93 ASN A N 1
ATOM 688 C CA . ASN A 1 93 ? 8.233 -8.009 -11.928 1.00 91.56 93 ASN A CA 1
ATOM 689 C C . ASN A 1 93 ? 7.416 -8.075 -13.229 1.00 91.56 93 ASN A C 1
ATOM 691 O O . ASN A 1 93 ? 6.183 -8.037 -13.191 1.00 91.56 93 ASN A O 1
ATOM 695 N N . ASP A 1 94 ? 8.084 -8.266 -14.370 1.00 91.56 94 ASP A N 1
ATOM 696 C CA . ASP A 1 94 ? 7.432 -8.405 -15.684 1.00 91.56 94 ASP A CA 1
ATOM 697 C C . ASP A 1 94 ? 6.326 -9.472 -15.683 1.00 91.56 94 ASP A C 1
ATOM 699 O O . ASP A 1 94 ? 5.247 -9.247 -16.229 1.00 91.56 94 ASP A O 1
ATOM 703 N N . ASN A 1 95 ? 6.552 -10.570 -14.952 1.00 91.50 95 ASN A N 1
ATOM 704 C CA . ASN A 1 95 ? 5.649 -11.720 -14.867 1.00 91.50 95 ASN A CA 1
ATOM 705 C C . ASN A 1 95 ? 5.002 -11.880 -13.481 1.00 91.50 95 ASN A C 1
ATOM 707 O O . ASN A 1 95 ? 4.572 -12.978 -13.135 1.00 91.50 95 ASN A O 1
ATOM 711 N N . LEU A 1 96 ? 5.009 -10.849 -12.625 1.00 95.44 96 LEU A N 1
ATOM 712 C CA . LEU A 1 96 ? 4.464 -10.970 -11.270 1.00 95.44 96 LEU A CA 1
ATOM 713 C C . LEU A 1 96 ? 3.750 -9.700 -10.817 1.00 95.44 96 LEU A C 1
ATOM 715 O O . LEU A 1 96 ? 4.356 -8.642 -10.650 1.00 95.44 96 LEU A O 1
ATOM 719 N N . TRP A 1 97 ? 2.465 -9.854 -10.522 1.00 95.94 97 TRP A N 1
ATOM 720 C CA . TRP A 1 97 ? 1.575 -8.835 -9.985 1.00 95.94 97 TRP A CA 1
ATOM 721 C C . TRP A 1 97 ? 1.140 -9.182 -8.562 1.00 95.94 97 TRP A C 1
ATOM 723 O O . TRP A 1 97 ? 0.702 -10.301 -8.298 1.00 95.94 97 TRP A O 1
ATOM 733 N N . GLU A 1 98 ? 1.206 -8.200 -7.664 1.00 96.19 98 GLU A N 1
ATOM 734 C CA . GLU A 1 98 ? 0.692 -8.246 -6.294 1.00 96.19 98 GLU A CA 1
ATOM 735 C C . GLU A 1 98 ? -0.602 -7.440 -6.168 1.00 96.19 98 GLU A C 1
ATOM 737 O O . GLU A 1 98 ? -0.630 -6.228 -6.384 1.00 96.19 98 GLU A O 1
ATOM 742 N N . GLY A 1 99 ? -1.667 -8.103 -5.735 1.00 94.88 99 GLY A N 1
ATOM 743 C CA . GLY A 1 99 ? -2.915 -7.500 -5.298 1.00 94.88 99 GLY A CA 1
ATOM 744 C C . GLY A 1 99 ? -2.944 -7.414 -3.776 1.00 94.88 99 GLY A C 1
ATOM 745 O O . GLY A 1 99 ? -2.946 -8.437 -3.102 1.00 94.88 99 GLY A O 1
ATOM 746 N N . SER A 1 100 ? -2.979 -6.204 -3.224 1.00 93.31 100 SER A N 1
ATOM 747 C CA . SER A 1 100 ? -3.054 -5.936 -1.785 1.00 93.31 100 SER A CA 1
ATOM 748 C C . SER A 1 100 ? -4.447 -5.451 -1.373 1.00 93.31 100 SER A C 1
ATOM 750 O O . SER A 1 100 ? -4.981 -4.491 -1.937 1.00 93.31 100 SER A O 1
ATOM 752 N N . PHE A 1 101 ? -5.009 -6.045 -0.321 1.00 92.56 101 PHE A N 1
ATOM 753 C CA . PHE A 1 101 ? -6.270 -5.632 0.295 1.00 92.56 101 PHE A CA 1
ATOM 754 C C . PHE A 1 101 ? -6.105 -5.395 1.803 1.00 92.56 101 PHE A C 1
ATOM 756 O O . PHE A 1 101 ? -5.504 -6.201 2.509 1.00 92.56 101 PHE A O 1
ATOM 763 N N . PHE A 1 102 ? -6.651 -4.278 2.299 1.00 90.38 102 PHE A N 1
ATOM 764 C CA . PHE A 1 102 ? -6.535 -3.850 3.700 1.00 90.38 102 PHE A CA 1
ATOM 765 C C . PHE A 1 102 ? -7.914 -3.616 4.341 1.00 90.38 102 PHE A C 1
ATOM 767 O O . PHE A 1 102 ? -8.335 -2.463 4.506 1.00 90.38 102 PHE A O 1
ATOM 774 N N . PRO A 1 103 ? -8.653 -4.677 4.695 1.00 91.50 103 PRO A N 1
ATOM 775 C CA . PRO A 1 103 ? -9.928 -4.543 5.379 1.00 91.50 103 PRO A CA 1
ATOM 776 C C . PRO A 1 103 ? -9.762 -4.113 6.844 1.00 91.50 103 PRO A C 1
ATOM 778 O O . PRO A 1 103 ? -8.745 -4.373 7.495 1.00 91.50 103 PRO A O 1
ATOM 781 N N . ARG A 1 104 ? -10.802 -3.456 7.375 1.00 91.00 104 ARG A N 1
ATOM 782 C CA . ARG A 1 104 ? -10.943 -3.150 8.806 1.00 91.00 104 ARG A CA 1
ATOM 783 C C . ARG A 1 104 ? -11.704 -4.280 9.496 1.00 91.00 104 ARG A C 1
ATOM 785 O O . ARG A 1 104 ? -12.883 -4.480 9.198 1.00 91.00 104 ARG A O 1
ATOM 792 N N . LEU A 1 105 ? -11.036 -4.961 10.421 1.00 89.19 105 LEU A N 1
ATOM 793 C CA . LEU A 1 105 ? -11.608 -6.009 11.271 1.00 89.19 105 LEU A CA 1
ATOM 794 C C . LEU A 1 105 ? -12.642 -5.431 12.259 1.00 89.19 105 LEU A C 1
ATOM 796 O O . LEU A 1 105 ? -12.638 -4.215 12.493 1.00 89.19 105 LEU A O 1
ATOM 800 N N . PRO A 1 106 ? -13.499 -6.275 12.867 1.00 87.19 106 PRO A N 1
ATOM 801 C CA . PRO A 1 106 ? -14.372 -5.874 13.982 1.00 87.19 106 PRO A CA 1
ATOM 802 C C . PRO A 1 106 ? -13.592 -5.211 15.125 1.00 87.19 106 PRO A C 1
ATOM 804 O O . PRO A 1 106 ? -14.019 -4.196 15.657 1.00 87.19 106 PRO A O 1
ATOM 807 N N . ASN A 1 107 ? -12.380 -5.696 15.400 1.00 83.94 107 ASN A N 1
ATOM 808 C CA . ASN A 1 107 ? -11.500 -5.208 16.468 1.00 83.94 107 ASN A CA 1
ATOM 809 C C . ASN A 1 107 ? -10.870 -3.820 16.192 1.00 83.94 107 ASN A C 1
ATOM 811 O O . ASN A 1 107 ? -9.902 -3.440 16.848 1.00 83.94 107 ASN A O 1
ATOM 815 N N . GLY A 1 108 ? -11.295 -3.103 15.144 1.00 86.31 108 GLY A N 1
ATOM 816 C CA . GLY A 1 108 ? -10.756 -1.795 14.736 1.00 86.31 108 GLY A CA 1
ATOM 817 C C . GLY A 1 108 ? -9.373 -1.827 14.062 1.00 86.31 108 GLY A C 1
ATOM 818 O O . GLY A 1 108 ? -8.991 -0.872 13.382 1.00 86.31 108 GLY A O 1
ATOM 819 N N . LYS A 1 109 ? -8.630 -2.934 14.183 1.00 90.44 109 LYS A N 1
ATOM 820 C CA . LYS A 1 109 ? -7.333 -3.150 13.519 1.00 90.44 109 LYS A CA 1
ATOM 821 C C . LYS A 1 109 ? -7.500 -3.414 12.016 1.00 90.44 109 LYS A C 1
ATOM 823 O O . LYS A 1 109 ? -8.541 -3.880 11.551 1.00 90.44 109 LYS A O 1
ATOM 828 N N . ARG A 1 110 ? -6.452 -3.132 11.237 1.00 91.31 110 ARG A N 1
ATOM 829 C CA . ARG A 1 110 ? -6.368 -3.495 9.812 1.00 91.31 110 ARG A CA 1
ATOM 830 C C . ARG A 1 110 ? -5.459 -4.704 9.640 1.00 91.31 110 ARG A C 1
ATOM 832 O O . ARG A 1 110 ? -4.414 -4.769 10.281 1.00 91.31 110 ARG A O 1
ATOM 839 N N . LYS A 1 111 ? -5.831 -5.620 8.749 1.00 91.00 111 LYS A N 1
ATOM 840 C CA . LYS A 1 111 ? -4.993 -6.755 8.333 1.00 91.00 111 LYS A CA 1
ATOM 841 C C . LYS A 1 111 ? -4.713 -6.640 6.840 1.00 91.00 111 LYS A C 1
ATOM 843 O O . LYS A 1 111 ? -5.594 -6.216 6.102 1.00 91.00 111 LYS A O 1
ATOM 848 N N . LYS A 1 112 ? -3.489 -6.950 6.410 1.00 91.81 112 LYS A N 1
ATOM 849 C CA . LYS A 1 112 ? -3.107 -6.978 4.991 1.00 91.81 112 LYS A CA 1
ATOM 850 C C . LYS A 1 112 ? -3.344 -8.384 4.441 1.00 91.81 112 LYS A C 1
ATOM 852 O O . LYS A 1 112 ? -2.951 -9.355 5.082 1.00 91.81 112 LYS A O 1
ATOM 857 N N . PHE A 1 113 ? -3.950 -8.471 3.266 1.00 91.94 113 PHE A N 1
ATOM 858 C CA . PHE A 1 113 ? -4.085 -9.697 2.488 1.00 91.94 113 PHE A CA 1
ATOM 859 C C . PHE A 1 113 ? -3.479 -9.482 1.104 1.00 91.94 113 PHE A C 1
ATOM 861 O O . PHE A 1 113 ? -3.733 -8.448 0.483 1.00 91.94 113 PHE A O 1
ATOM 868 N N . ASN A 1 114 ? -2.698 -10.456 0.642 1.00 94.56 114 ASN A N 1
ATOM 869 C CA . ASN A 1 114 ? -1.949 -10.390 -0.606 1.00 94.56 114 ASN A CA 1
ATOM 870 C C . ASN A 1 114 ? -2.359 -11.523 -1.543 1.00 94.56 114 ASN A C 1
ATOM 872 O O . ASN A 1 114 ? -2.554 -12.655 -1.108 1.00 94.56 114 ASN A O 1
ATOM 876 N N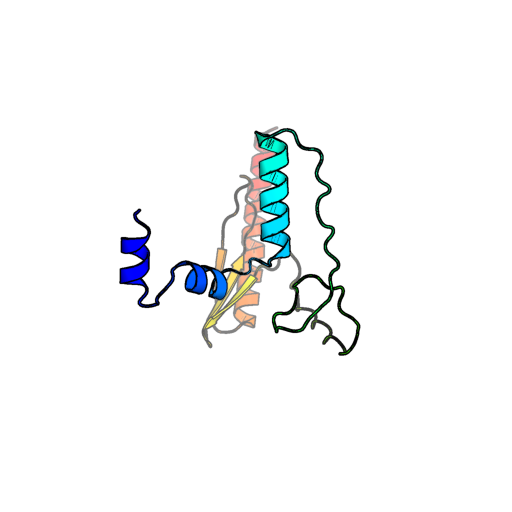 . VAL A 1 115 ? -2.426 -11.212 -2.830 1.00 94.38 115 VAL A N 1
ATOM 877 C CA . VAL A 1 115 ? -2.655 -12.152 -3.926 1.00 94.38 115 VAL A CA 1
ATOM 878 C C . VAL A 1 115 ? -1.560 -11.950 -4.955 1.00 94.38 115 VAL A C 1
ATOM 880 O O . VAL A 1 115 ? -1.202 -10.813 -5.248 1.00 94.38 115 VAL A O 1
ATOM 883 N N . TYR A 1 116 ? -1.067 -13.044 -5.530 1.00 95.25 116 TYR A N 1
ATOM 884 C CA . TYR A 1 116 ? -0.069 -13.008 -6.590 1.00 95.25 116 TYR A CA 1
ATOM 885 C C . TYR A 1 116 ? -0.598 -13.674 -7.865 1.00 95.25 116 TYR A C 1
ATOM 887 O O . TYR A 1 116 ? -1.274 -14.711 -7.815 1.00 95.25 116 TYR A O 1
ATOM 895 N N . ALA A 1 117 ? -0.310 -13.070 -9.015 1.00 95.75 117 ALA A N 1
ATOM 896 C CA . ALA A 1 117 ? -0.623 -13.629 -10.327 1.00 95.75 117 ALA A CA 1
ATOM 897 C C . ALA A 1 117 ? 0.372 -13.149 -11.385 1.00 95.75 117 ALA A C 1
ATOM 899 O O . ALA A 1 117 ? 1.088 -12.177 -11.163 1.00 95.75 117 ALA A O 1
ATOM 900 N N . GLU A 1 118 ? 0.401 -13.820 -12.533 1.00 93.81 118 GLU A N 1
ATOM 901 C CA . GLU A 1 118 ? 1.345 -13.498 -13.607 1.00 93.81 118 GLU A CA 1
ATOM 902 C C . GLU A 1 118 ? 0.887 -12.294 -14.429 1.00 93.81 118 GLU A C 1
ATOM 904 O O . GLU A 1 118 ? 1.689 -11.439 -14.798 1.00 93.81 118 GLU A O 1
ATOM 909 N N . THR A 1 119 ? -0.423 -12.174 -14.651 1.00 94.06 119 THR A N 1
ATOM 910 C CA . THR A 1 119 ? -1.025 -11.039 -15.352 1.00 94.06 119 THR A CA 1
ATOM 911 C C . THR A 1 119 ? -1.851 -10.173 -14.410 1.00 94.06 119 THR A C 1
ATOM 913 O O . THR A 1 119 ? -2.391 -10.628 -13.395 1.00 94.06 119 THR A O 1
ATOM 916 N N . LYS A 1 120 ? -2.000 -8.900 -14.781 1.00 91.00 120 LYS A N 1
ATOM 917 C CA . LYS A 1 120 ? -2.827 -7.943 -14.044 1.00 91.00 120 LYS A CA 1
ATOM 918 C C . LYS A 1 120 ? -4.278 -8.413 -13.906 1.00 91.00 120 LYS A C 1
ATOM 920 O O . LYS A 1 120 ? -4.848 -8.302 -12.826 1.00 91.00 120 LYS A O 1
ATOM 925 N N . GLU A 1 121 ? -4.854 -8.955 -14.975 1.00 92.25 121 GLU A N 1
ATOM 926 C CA . GLU A 1 121 ? -6.250 -9.411 -15.010 1.00 92.25 121 GLU A CA 1
ATOM 927 C C . GLU A 1 121 ? -6.480 -10.603 -14.077 1.00 92.25 121 GLU A C 1
ATOM 929 O O . GLU A 1 121 ? -7.418 -10.607 -13.282 1.00 92.25 121 GLU A O 1
ATOM 934 N N . GLN A 1 122 ? -5.571 -11.583 -14.092 1.00 93.56 122 GLN A N 1
ATOM 935 C CA . GLN A 1 122 ? -5.636 -12.712 -13.163 1.00 93.56 122 GLN A CA 1
ATOM 936 C C . GLN A 1 122 ? -5.480 -12.258 -11.707 1.00 93.56 122 GLN A C 1
ATOM 938 O O . GLN A 1 122 ? -6.128 -12.808 -10.814 1.00 93.56 122 GLN A O 1
ATOM 943 N N . CYS A 1 123 ? -4.634 -11.254 -11.455 1.00 93.56 123 CYS A N 1
ATOM 944 C CA . CYS A 1 123 ? -4.471 -10.673 -10.127 1.00 93.56 123 CYS A CA 1
ATOM 945 C C . CYS A 1 123 ? -5.756 -9.966 -9.674 1.00 93.56 123 CYS A C 1
ATOM 947 O O . CYS A 1 123 ? -6.167 -10.117 -8.527 1.00 93.56 123 CYS A O 1
ATOM 949 N N . GLU A 1 124 ? -6.420 -9.243 -10.579 1.00 91.19 124 GLU A N 1
ATOM 950 C CA . GLU A 1 124 ? -7.690 -8.562 -10.320 1.00 91.19 124 GLU A CA 1
ATOM 951 C C . GLU A 1 124 ? -8.814 -9.531 -9.954 1.00 91.19 124 GLU A C 1
ATOM 953 O O . GLU A 1 124 ? -9.502 -9.293 -8.961 1.00 91.19 124 GLU A O 1
ATOM 958 N N . ILE A 1 125 ? -8.960 -10.631 -10.695 1.00 94.19 125 ILE A N 1
ATOM 959 C CA . ILE A 1 125 ? -9.985 -11.652 -10.432 1.00 94.19 125 ILE A CA 1
ATOM 960 C C . ILE A 1 125 ? -9.756 -12.289 -9.058 1.00 94.19 125 ILE A C 1
ATOM 962 O O . ILE A 1 125 ? -10.633 -12.244 -8.195 1.00 94.19 125 ILE A O 1
ATOM 966 N N . LYS A 1 126 ? -8.541 -12.790 -8.806 1.00 94.88 126 LYS A N 1
ATOM 967 C CA . LYS A 1 126 ? -8.190 -13.409 -7.520 1.00 94.88 126 LYS A CA 1
ATOM 968 C C . LYS A 1 126 ? -8.320 -12.426 -6.348 1.00 94.88 126 LYS A C 1
ATOM 970 O O . LYS A 1 126 ? -8.732 -12.809 -5.254 1.00 94.88 126 LYS A O 1
ATOM 975 N N . LEU A 1 127 ? -7.976 -11.151 -6.556 1.00 93.94 127 LEU A N 1
ATOM 976 C CA . LEU A 1 127 ? -8.129 -10.106 -5.546 1.00 93.94 127 LEU A CA 1
ATOM 977 C C . LEU A 1 127 ? -9.609 -9.817 -5.263 1.00 93.94 127 LEU A C 1
ATOM 979 O O . LEU A 1 127 ? -9.964 -9.655 -4.099 1.00 93.94 127 LEU A O 1
ATOM 983 N N . ALA A 1 128 ? -10.468 -9.768 -6.284 1.00 92.19 128 ALA A N 1
ATOM 984 C CA . ALA A 1 128 ? -11.906 -9.561 -6.119 1.00 92.19 128 ALA A CA 1
ATOM 985 C C . ALA A 1 128 ? -12.560 -10.711 -5.337 1.00 92.19 128 ALA A C 1
ATOM 987 O O . ALA A 1 128 ? -13.231 -10.454 -4.337 1.00 92.19 128 ALA A O 1
ATOM 988 N N . GLU A 1 129 ? -12.270 -11.961 -5.707 1.00 94.56 129 GLU A N 1
ATOM 989 C CA . GLU A 1 129 ? -12.744 -13.150 -4.985 1.00 94.56 129 GLU A CA 1
ATOM 990 C C . GLU A 1 129 ? -12.292 -13.145 -3.516 1.00 94.56 129 GLU A C 1
ATOM 992 O O . GLU A 1 129 ? -13.080 -13.405 -2.604 1.00 94.56 129 GLU A O 1
ATOM 997 N N . MET A 1 130 ? -11.024 -12.798 -3.259 1.00 93.56 130 MET A N 1
ATOM 998 C CA . MET A 1 130 ? -10.504 -12.687 -1.895 1.00 93.56 130 MET A CA 1
ATOM 999 C C . MET A 1 130 ? -11.195 -11.565 -1.108 1.00 93.56 130 MET A C 1
ATOM 1001 O O . MET A 1 130 ? -11.484 -11.730 0.078 1.00 93.56 130 MET A O 1
ATOM 1005 N N . ILE A 1 131 ? -11.472 -10.425 -1.747 1.00 93.25 131 ILE A N 1
ATOM 1006 C CA . ILE A 1 131 ? -12.170 -9.296 -1.122 1.00 93.25 131 ILE A CA 1
ATOM 1007 C C . ILE A 1 131 ? -13.579 -9.702 -0.683 1.00 93.25 131 ILE A C 1
ATOM 1009 O O . ILE A 1 131 ? -13.984 -9.328 0.417 1.00 93.25 131 ILE A O 1
ATOM 1013 N N . GLU A 1 132 ? -14.322 -10.432 -1.514 1.00 93.25 132 GLU A N 1
ATOM 1014 C CA . GLU A 1 132 ? -15.681 -10.886 -1.194 1.00 93.25 132 GLU A CA 1
ATOM 1015 C C . GLU A 1 132 ? -15.691 -11.832 0.006 1.00 93.25 132 GLU A C 1
ATOM 1017 O O . GLU A 1 132 ? -16.421 -11.582 0.967 1.00 93.25 132 GLU A O 1
ATOM 1022 N N . ARG A 1 133 ? -14.809 -12.841 0.009 1.00 93.50 133 ARG A N 1
ATOM 1023 C CA . ARG A 1 133 ? -14.681 -13.795 1.124 1.00 93.50 133 ARG A CA 1
ATOM 1024 C C . ARG A 1 133 ? -14.332 -13.102 2.437 1.00 93.50 133 ARG A C 1
ATOM 1026 O O . ARG A 1 133 ? -15.052 -13.235 3.419 1.00 93.50 133 ARG A O 1
ATOM 1033 N N . VAL A 1 134 ? -13.280 -12.282 2.439 1.00 93.00 134 VAL A N 1
ATOM 1034 C CA . VAL A 1 134 ? -12.821 -11.604 3.661 1.00 93.00 134 VAL A CA 1
ATOM 1035 C C . VAL A 1 134 ? -13.848 -10.578 4.157 1.00 93.00 134 VAL A C 1
ATOM 1037 O O . VAL A 1 134 ? -13.994 -10.373 5.360 1.00 93.00 134 VAL A O 1
ATOM 1040 N N . LYS A 1 135 ? -14.585 -9.911 3.259 1.00 91.69 135 LYS A N 1
ATOM 1041 C CA . LYS A 1 135 ? -15.680 -9.015 3.666 1.00 91.69 135 LYS A CA 1
ATOM 1042 C C . LYS A 1 135 ? -16.839 -9.780 4.301 1.00 91.69 135 LYS A C 1
ATOM 1044 O O . LYS A 1 135 ? -17.392 -9.263 5.269 1.00 91.69 135 LYS A O 1
ATOM 1049 N N . ALA A 1 136 ? -17.192 -10.956 3.779 1.00 92.25 136 ALA A N 1
ATOM 1050 C CA . ALA A 1 136 ? -18.226 -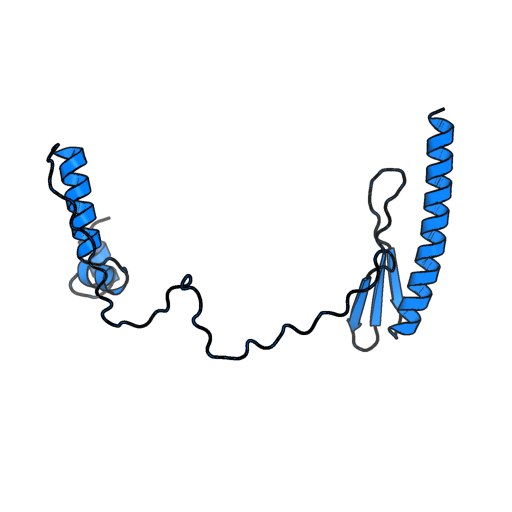11.809 4.359 1.00 92.25 136 ALA A CA 1
ATOM 1051 C C . ALA A 1 136 ? -17.831 -12.273 5.770 1.00 92.25 136 ALA A C 1
ATOM 1053 O O . ALA A 1 136 ? -18.582 -12.033 6.712 1.00 92.25 136 ALA A O 1
ATOM 1054 N N . GLU A 1 137 ? -16.607 -12.783 5.945 1.00 90.94 137 GLU A N 1
ATOM 1055 C CA . GLU A 1 137 ? -16.070 -13.181 7.258 1.00 90.94 137 GLU A CA 1
ATOM 1056 C C . GLU A 1 137 ? -16.115 -12.022 8.268 1.00 90.94 137 GLU A C 1
ATOM 1058 O O . GLU A 1 137 ? -16.609 -12.165 9.384 1.00 90.94 137 GLU A O 1
ATOM 1063 N N . ILE A 1 138 ? -15.675 -10.826 7.862 1.00 90.94 138 ILE A N 1
ATOM 1064 C CA . ILE A 1 138 ? -15.702 -9.641 8.732 1.00 90.94 138 ILE A CA 1
ATOM 1065 C C . ILE A 1 138 ? -17.133 -9.210 9.066 1.00 90.94 138 ILE A C 1
ATOM 1067 O O . ILE A 1 138 ? -17.366 -8.689 10.158 1.00 90.94 138 ILE A O 1
ATOM 1071 N N . ALA A 1 139 ? -18.084 -9.356 8.143 1.00 90.25 139 ALA A N 1
ATOM 1072 C CA . ALA A 1 139 ? -19.482 -9.025 8.395 1.00 90.25 139 ALA A CA 1
ATOM 1073 C C . ALA A 1 139 ? -20.103 -9.985 9.420 1.00 90.25 139 ALA A C 1
ATOM 1075 O O . ALA A 1 139 ? -20.772 -9.523 10.345 1.00 90.25 139 ALA A O 1
ATOM 1076 N N . GLU A 1 140 ? -19.820 -11.284 9.308 1.00 90.31 140 GLU A N 1
ATOM 1077 C CA . GLU A 1 140 ? -20.250 -12.298 10.273 1.00 90.31 140 GLU A CA 1
ATOM 1078 C C . GLU A 1 140 ? -19.636 -12.070 11.658 1.00 90.31 140 GLU A C 1
ATOM 1080 O O . GLU A 1 140 ? -20.351 -12.068 12.659 1.00 90.31 140 GLU A O 1
ATOM 1085 N N . GLU A 1 141 ? -18.327 -11.817 11.740 1.00 87.94 141 GLU A N 1
ATOM 1086 C CA . GLU A 1 141 ? -17.673 -11.522 13.019 1.00 87.94 141 GLU A CA 1
ATOM 1087 C C . GLU A 1 141 ? -18.212 -10.235 13.654 1.00 87.94 141 GLU A C 1
ATOM 1089 O O . GLU A 1 141 ? -18.423 -10.183 14.865 1.00 87.94 141 GLU A O 1
ATOM 1094 N N . LYS A 1 142 ? -18.479 -9.196 12.851 1.00 87.94 142 LYS A N 1
ATOM 1095 C CA . LYS A 1 142 ? -19.100 -7.957 13.344 1.00 87.94 142 LYS A CA 1
ATOM 1096 C C . LYS A 1 142 ? -20.517 -8.180 13.862 1.00 87.94 142 LYS A C 1
ATOM 1098 O O . LYS A 1 142 ? -20.887 -7.540 14.842 1.00 87.94 142 LYS A O 1
ATOM 1103 N N . ALA A 1 143 ? -21.298 -9.048 13.220 1.00 88.00 143 ALA A N 1
ATOM 1104 C CA . ALA A 1 143 ? -22.638 -9.393 13.685 1.00 88.00 143 ALA A CA 1
ATOM 1105 C C . ALA A 1 143 ? -22.582 -10.109 15.042 1.00 88.00 143 ALA A C 1
ATOM 1107 O O . ALA A 1 143 ? -23.258 -9.681 15.973 1.00 88.00 143 ALA A O 1
ATOM 1108 N N . LYS A 1 144 ? -21.692 -11.102 15.186 1.00 85.50 144 LYS A N 1
ATOM 1109 C CA . LYS A 1 144 ? -21.474 -11.825 16.452 1.00 85.50 144 LYS A CA 1
ATOM 1110 C C . LYS A 1 144 ? -21.039 -10.899 17.587 1.00 85.50 144 LYS A C 1
ATOM 1112 O O . LYS A 1 144 ? -21.533 -11.029 18.700 1.00 85.50 144 LYS A O 1
ATOM 1117 N N . LEU A 1 145 ? -20.138 -9.953 17.310 1.00 81.81 145 LEU A N 1
ATOM 1118 C CA . LEU A 1 145 ? -19.682 -8.994 18.321 1.00 81.81 145 LEU A CA 1
ATOM 1119 C C . LEU A 1 145 ? -20.831 -8.098 18.806 1.00 81.81 145 LEU A C 1
ATOM 1121 O O . LEU A 1 145 ? -20.963 -7.851 19.996 1.00 81.81 145 LEU A O 1
ATOM 1125 N N . LYS A 1 146 ? -21.691 -7.653 17.882 1.00 81.69 146 LYS A N 1
ATOM 1126 C CA . LYS A 1 146 ? -22.844 -6.802 18.198 1.00 81.69 146 LYS A CA 1
ATOM 1127 C C . LYS A 1 146 ? -23.904 -7.528 19.037 1.00 81.69 146 LYS A C 1
ATOM 1129 O O . LYS A 1 146 ? -24.571 -6.890 19.843 1.00 81.69 146 LYS A O 1
ATOM 1134 N N . GLU A 1 147 ? -24.066 -8.833 18.834 1.00 77.38 147 GLU A N 1
ATOM 1135 C CA . GLU A 1 147 ? -25.028 -9.666 19.567 1.00 77.38 147 GLU A CA 1
ATOM 1136 C C . GLU A 1 147 ? -24.546 -10.017 20.985 1.00 77.38 147 GLU A C 1
ATOM 1138 O O . GLU A 1 147 ? -25.369 -10.187 21.873 1.00 77.38 147 GLU A O 1
ATOM 1143 N N . GLY A 1 148 ? -23.228 -10.064 21.222 1.00 64.62 148 GLY A N 1
ATOM 1144 C CA . GLY A 1 148 ? -22.650 -10.291 22.555 1.00 64.62 148 GLY A CA 1
ATOM 1145 C C . GLY A 1 148 ? -22.591 -9.057 23.467 1.00 64.62 148 GLY A C 1
ATOM 1146 O O . GLY A 1 148 ? -22.417 -9.214 24.671 1.00 64.62 148 GLY A O 1
ATOM 1147 N N . ASP A 1 149 ? -22.732 -7.853 22.906 1.00 58.94 149 ASP A N 1
ATOM 1148 C CA . ASP A 1 149 ? -22.796 -6.580 23.647 1.00 58.94 149 ASP A CA 1
ATOM 1149 C C . ASP A 1 149 ? -24.247 -6.153 23.990 1.00 58.94 149 ASP A C 1
ATOM 1151 O O . ASP A 1 149 ? -24.460 -5.040 24.480 1.00 58.94 149 ASP A O 1
ATOM 1155 N N . SER A 1 150 ? -25.247 -7.001 23.700 1.00 50.00 150 SER A N 1
ATOM 1156 C CA . SER A 1 150 ? -26.682 -6.769 23.972 1.00 50.00 150 SER A CA 1
ATOM 1157 C C . SER A 1 150 ? -27.180 -7.630 25.130 1.00 50.00 150 SER A C 1
ATOM 1159 O O . SER A 1 150 ? -27.975 -7.102 25.940 1.00 50.00 150 SER A O 1
#

Foldseek 3Di:
DDLVVVCVVVPDPHPVVVCVVPDPQDPLNVQQVVVVCCCVPVVDPDDRDDDPPPDDDDDDDDPDDPDDDDDPPPDPDDPPDDDPQLADWDDPDQQKIKGWDWDQALVRDTDIDIDMGRDPVVRSVVSVVVSVVVVVVRVVVNVVVVVVVD

Radius of gyration: 33.12 Å; chains: 1; bounding box: 74×69×46 Å

pLDDT: mean 74.56, std 16.81, range [35.28, 96.19]